Protein AF-A0A1B8S9M1-F1 (afdb_monomer_lite)

Structure (mmCIF, N/CA/C/O backbone):
data_AF-A0A1B8S9M1-F1
#
_entry.id   AF-A0A1B8S9M1-F1
#
loop_
_atom_site.group_PDB
_atom_site.id
_atom_site.type_symbol
_atom_site.label_atom_id
_atom_site.label_alt_id
_atom_site.label_comp_id
_atom_site.label_asym_id
_atom_site.label_entity_id
_atom_site.label_seq_id
_atom_site.pdbx_PDB_ins_code
_atom_site.Cartn_x
_atom_site.Cartn_y
_atom_site.Cartn_z
_atom_site.occupancy
_atom_site.B_iso_or_equiv
_atom_site.auth_seq_id
_atom_site.auth_comp_id
_atom_site.auth_asym_id
_atom_site.auth_atom_id
_atom_site.pdbx_PDB_model_num
ATOM 1 N N . MET A 1 1 ? 28.512 -15.679 -12.829 1.00 41.44 1 MET A N 1
ATOM 2 C CA . MET A 1 1 ? 27.094 -16.073 -12.684 1.00 41.44 1 MET A CA 1
ATOM 3 C C . MET A 1 1 ? 26.343 -14.907 -12.065 1.00 41.44 1 MET A C 1
ATOM 5 O O . MET A 1 1 ? 26.565 -14.657 -10.893 1.00 41.44 1 MET A O 1
ATOM 9 N N . ILE A 1 2 ? 25.512 -14.175 -12.811 1.00 38.97 2 ILE A N 1
ATOM 10 C CA . ILE A 1 2 ? 24.541 -13.243 -12.212 1.00 38.97 2 ILE A CA 1
ATOM 11 C C . ILE A 1 2 ? 23.252 -13.351 -13.029 1.00 38.97 2 ILE A C 1
ATOM 13 O O . ILE A 1 2 ? 23.094 -12.714 -14.062 1.00 38.97 2 ILE A O 1
ATOM 17 N N . ALA A 1 3 ? 22.359 -14.230 -12.589 1.00 41.78 3 ALA A N 1
ATOM 18 C CA . ALA A 1 3 ? 21.015 -14.388 -13.130 1.00 41.78 3 ALA A CA 1
ATOM 19 C C . ALA A 1 3 ? 20.045 -14.461 -11.945 1.00 41.78 3 ALA A C 1
ATOM 21 O O . ALA A 1 3 ? 19.609 -15.540 -11.564 1.00 41.78 3 ALA A O 1
ATOM 22 N N . ALA A 1 4 ? 19.784 -13.320 -11.299 1.00 42.75 4 ALA A N 1
ATOM 23 C CA . ALA A 1 4 ? 18.813 -13.251 -10.200 1.00 42.75 4 ALA A CA 1
ATOM 24 C C . ALA A 1 4 ? 18.051 -11.914 -10.086 1.00 42.75 4 ALA A C 1
ATOM 26 O O . ALA A 1 4 ? 17.276 -11.752 -9.154 1.00 42.75 4 ALA A O 1
ATOM 27 N N . ALA A 1 5 ? 18.215 -10.966 -11.016 1.00 47.09 5 ALA A N 1
ATOM 28 C CA . ALA A 1 5 ? 17.630 -9.621 -10.881 1.00 47.09 5 ALA A CA 1
ATOM 29 C C . ALA A 1 5 ? 16.442 -9.339 -11.820 1.00 47.09 5 ALA A C 1
ATOM 31 O O . ALA A 1 5 ? 16.111 -8.187 -12.062 1.00 47.09 5 ALA A O 1
ATOM 32 N N . ARG A 1 6 ? 15.824 -10.362 -12.426 1.00 46.69 6 ARG A N 1
ATOM 33 C CA . ARG A 1 6 ? 15.019 -10.149 -13.643 1.00 46.69 6 ARG A CA 1
ATOM 34 C C . ARG A 1 6 ? 13.497 -10.237 -13.502 1.00 46.69 6 ARG A C 1
ATOM 36 O O . ARG A 1 6 ? 12.844 -10.280 -14.531 1.00 46.69 6 ARG A O 1
ATOM 43 N N . ASN A 1 7 ? 12.926 -10.287 -12.292 1.00 53.19 7 ASN A N 1
ATOM 44 C CA . ASN A 1 7 ? 11.469 -10.467 -12.131 1.00 53.19 7 ASN A CA 1
ATOM 45 C C . ASN A 1 7 ? 10.880 -9.961 -10.796 1.00 53.19 7 ASN A C 1
ATOM 47 O O . ASN A 1 7 ? 9.944 -10.557 -10.263 1.00 53.19 7 ASN A O 1
ATOM 51 N N . MET A 1 8 ? 11.411 -8.888 -10.212 1.00 61.19 8 MET A N 1
ATOM 52 C CA . MET A 1 8 ? 10.835 -8.334 -8.983 1.00 61.19 8 MET A CA 1
ATOM 53 C C . MET A 1 8 ? 9.867 -7.196 -9.334 1.00 61.19 8 MET A C 1
ATOM 55 O O . MET A 1 8 ? 10.259 -6.056 -9.528 1.00 61.19 8 MET A O 1
ATOM 59 N N . MET A 1 9 ? 8.587 -7.539 -9.497 1.00 71.75 9 MET A N 1
ATOM 60 C CA . MET A 1 9 ? 7.505 -6.565 -9.693 1.00 71.75 9 MET A CA 1
ATOM 61 C C . MET A 1 9 ? 7.184 -5.849 -8.370 1.00 71.75 9 MET A C 1
ATOM 63 O O . MET A 1 9 ? 7.236 -6.501 -7.319 1.00 71.75 9 MET A O 1
ATOM 67 N N . PRO A 1 10 ? 6.785 -4.563 -8.403 1.00 83.00 10 PRO A N 1
ATOM 68 C CA . PRO A 1 10 ? 6.297 -3.867 -7.221 1.00 83.00 10 PRO A CA 1
ATOM 69 C C . PRO A 1 10 ? 5.131 -4.611 -6.575 1.00 83.00 10 PRO A C 1
ATOM 71 O O . PRO A 1 10 ? 4.229 -5.094 -7.264 1.00 83.00 10 PRO A O 1
ATOM 74 N N . LYS A 1 11 ? 5.118 -4.678 -5.246 1.00 84.81 11 LYS A N 1
ATOM 75 C CA . LYS A 1 11 ? 4.008 -5.262 -4.483 1.00 84.81 11 LYS A CA 1
ATOM 76 C C . LYS A 1 11 ? 3.764 -4.467 -3.210 1.00 84.81 11 LYS A C 1
ATOM 78 O O . LYS A 1 11 ? 4.698 -3.993 -2.571 1.00 84.81 11 LYS A O 1
ATOM 83 N N . ALA A 1 12 ? 2.500 -4.377 -2.820 1.00 86.62 12 ALA A N 1
ATOM 84 C CA . ALA A 1 12 ? 2.097 -3.827 -1.539 1.00 86.62 12 ALA A CA 1
ATOM 85 C C . ALA A 1 12 ? 1.435 -4.918 -0.703 1.00 86.62 12 ALA A C 1
ATOM 87 O O . ALA A 1 12 ? 0.609 -5.686 -1.199 1.00 86.62 12 ALA A O 1
ATOM 88 N N . ILE A 1 13 ? 1.798 -4.982 0.572 1.00 87.69 13 ILE A N 1
ATOM 89 C CA . ILE A 1 13 ? 1.260 -5.935 1.536 1.00 87.69 13 ILE A CA 1
ATOM 90 C C . ILE A 1 13 ? 0.569 -5.135 2.632 1.00 87.69 13 ILE A C 1
ATOM 92 O O . ILE A 1 13 ? 1.207 -4.369 3.351 1.00 87.69 13 ILE A O 1
ATOM 96 N N . LEU A 1 14 ? -0.744 -5.330 2.764 1.00 87.94 14 LEU A N 1
ATOM 97 C CA . LEU A 1 14 ? -1.521 -4.781 3.871 1.00 87.94 14 LEU A CA 1
ATOM 98 C C . LEU A 1 14 ? -1.370 -5.697 5.089 1.00 87.94 14 LEU A C 1
ATOM 100 O O . LEU A 1 14 ? -1.784 -6.858 5.057 1.00 87.94 14 LEU A O 1
ATOM 104 N N . GLN A 1 15 ? -0.818 -5.168 6.173 1.00 88.69 15 GLN A N 1
ATOM 105 C CA . GLN A 1 15 ? -0.672 -5.868 7.443 1.00 88.69 15 GLN A CA 1
ATOM 106 C C . GLN A 1 15 ? -1.688 -5.331 8.451 1.00 88.69 15 GLN A C 1
ATOM 108 O O . GLN A 1 15 ? -1.921 -4.129 8.552 1.00 88.69 15 GLN A O 1
ATOM 113 N N . ARG A 1 16 ? -2.337 -6.239 9.186 1.00 89.75 16 ARG A N 1
ATOM 114 C CA . ARG A 1 16 ? -3.300 -5.910 10.245 1.00 89.75 16 ARG A CA 1
ATOM 115 C C . ARG A 1 16 ? -2.672 -6.203 11.599 1.00 89.75 16 ARG A C 1
ATOM 117 O O . ARG A 1 16 ? -2.268 -7.335 11.848 1.00 89.75 16 ARG A O 1
ATOM 124 N N . HIS A 1 17 ? -2.706 -5.224 12.490 1.00 89.38 17 HIS A N 1
ATOM 125 C CA . HIS A 1 17 ? -2.205 -5.322 13.854 1.00 89.38 17 HIS A CA 1
ATOM 126 C C . HIS A 1 17 ? -3.373 -5.179 14.826 1.00 89.38 17 HIS A C 1
ATOM 128 O O . HIS A 1 17 ? -4.098 -4.192 14.778 1.00 89.38 17 HIS A O 1
ATOM 134 N N . ALA A 1 18 ? -3.590 -6.178 15.680 1.00 90.56 18 ALA A N 1
ATOM 135 C CA . ALA A 1 18 ? -4.591 -6.124 16.744 1.00 90.56 18 ALA A CA 1
ATOM 136 C C . ALA A 1 18 ? -3.884 -6.008 18.096 1.00 90.56 18 ALA A C 1
ATOM 138 O O . ALA A 1 18 ? -2.936 -6.749 18.360 1.00 90.56 18 ALA A O 1
ATOM 139 N N . PHE A 1 19 ? -4.350 -5.093 18.939 1.00 88.44 19 PHE A N 1
ATOM 140 C CA . PHE A 1 19 ? -3.734 -4.778 20.224 1.00 88.44 19 PHE A CA 1
ATOM 141 C C . PHE A 1 19 ? -4.605 -5.236 21.396 1.00 88.44 19 PHE A C 1
ATOM 143 O O . PHE A 1 19 ? -5.811 -5.448 21.266 1.00 88.44 19 PHE A O 1
ATOM 150 N N . ALA A 1 20 ? -3.986 -5.376 22.571 1.00 90.12 20 ALA A N 1
ATOM 151 C CA . ALA A 1 20 ? -4.642 -5.880 23.781 1.00 90.12 20 ALA A CA 1
ATOM 152 C C . ALA A 1 20 ? -5.774 -4.971 24.301 1.00 90.12 20 ALA A C 1
ATOM 154 O O . ALA A 1 20 ? -6.683 -5.442 24.974 1.00 90.12 20 ALA A O 1
ATOM 155 N N . ASN A 1 21 ? -5.748 -3.681 23.962 1.00 90.31 21 ASN A N 1
ATOM 156 C CA . ASN A 1 21 ? -6.815 -2.716 24.254 1.00 90.31 21 ASN A CA 1
ATOM 157 C C . ASN A 1 21 ? -8.031 -2.849 23.307 1.00 90.31 21 ASN A C 1
ATOM 159 O O . ASN A 1 21 ? -8.948 -2.035 23.376 1.00 90.31 21 ASN A O 1
ATOM 163 N N . GLY A 1 22 ? -8.017 -3.821 22.388 1.00 86.25 22 GLY A N 1
ATOM 164 C CA . GLY A 1 22 ? -9.049 -4.026 21.375 1.00 86.25 22 GLY A CA 1
ATOM 165 C C . GLY A 1 22 ? -8.929 -3.124 20.142 1.00 86.25 22 GLY A C 1
ATOM 166 O O . GLY A 1 22 ? -9.722 -3.285 19.214 1.00 86.25 22 GLY A O 1
ATOM 167 N N . SER A 1 23 ? -7.954 -2.206 20.082 1.00 85.50 23 SER A N 1
ATOM 168 C CA . SER A 1 23 ? -7.718 -1.400 18.883 1.00 85.50 23 SER A CA 1
ATOM 169 C C . SER A 1 23 ? -7.075 -2.233 17.778 1.00 85.50 23 SER A C 1
ATOM 171 O O . SER A 1 23 ? -6.387 -3.231 18.018 1.00 85.50 23 SER A O 1
ATOM 173 N N . VAL A 1 24 ? -7.320 -1.828 16.535 1.00 88.81 24 VAL A N 1
ATOM 174 C CA . VAL A 1 24 ? -6.786 -2.495 15.350 1.00 88.81 24 VAL A CA 1
ATOM 175 C C . VAL A 1 24 ? -6.219 -1.445 14.409 1.00 88.81 24 VAL A C 1
ATOM 177 O O . VAL A 1 24 ? -6.978 -0.620 13.893 1.00 88.81 24 VAL A O 1
ATOM 180 N N . ASP A 1 25 ? -4.921 -1.542 14.138 1.00 87.25 25 ASP A N 1
ATOM 181 C CA . ASP A 1 25 ? -4.232 -0.723 13.146 1.00 87.25 25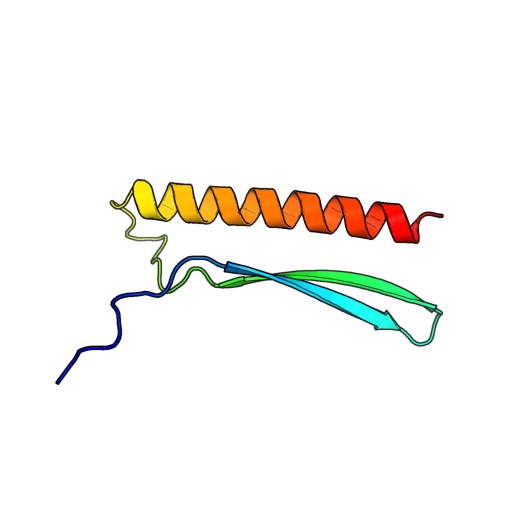 ASP A CA 1
ATOM 182 C C . ASP A 1 25 ? -3.930 -1.520 11.881 1.00 87.25 25 ASP A C 1
ATOM 184 O O . ASP A 1 25 ? -3.892 -2.754 11.861 1.00 87.25 25 ASP A O 1
ATOM 188 N N . TYR A 1 26 ? -3.731 -0.783 10.797 1.00 85.75 26 TYR A N 1
ATOM 189 C CA . TYR A 1 26 ? -3.367 -1.327 9.501 1.00 85.75 26 TYR A CA 1
ATOM 190 C C . TYR A 1 26 ? -2.167 -0.564 8.967 1.00 85.75 26 TYR A C 1
ATOM 192 O O . TYR A 1 26 ? -2.195 0.670 8.956 1.00 85.75 26 TYR A O 1
ATOM 200 N N . ASP A 1 27 ? -1.175 -1.305 8.492 1.00 88.00 27 ASP A N 1
ATOM 201 C CA . ASP A 1 27 ? 0.029 -0.776 7.865 1.00 88.00 27 ASP A CA 1
ATOM 202 C C . ASP A 1 27 ? 0.170 -1.328 6.441 1.00 88.00 27 ASP A C 1
ATOM 204 O O . ASP A 1 27 ? -0.351 -2.402 6.123 1.00 88.00 27 ASP A O 1
ATOM 208 N N . VAL A 1 28 ? 0.834 -0.581 5.568 1.00 87.12 28 VAL A N 1
ATOM 209 C CA . VAL A 1 28 ? 1.090 -0.960 4.179 1.00 87.12 28 VAL A CA 1
ATOM 210 C C . VAL A 1 28 ? 2.592 -0.952 3.960 1.00 87.12 28 VAL A C 1
ATOM 212 O O . VAL A 1 28 ? 3.213 0.106 3.927 1.00 87.12 28 VAL A O 1
ATOM 215 N N . ASN A 1 29 ? 3.161 -2.134 3.742 1.00 86.88 29 ASN A N 1
ATOM 216 C CA . ASN A 1 29 ? 4.553 -2.264 3.338 1.00 86.88 29 ASN A CA 1
ATOM 217 C C . ASN A 1 29 ? 4.630 -2.423 1.816 1.00 86.88 29 ASN A C 1
ATOM 219 O O . ASN A 1 29 ? 3.946 -3.279 1.248 1.00 86.88 29 ASN A O 1
ATOM 223 N N . VAL A 1 30 ? 5.440 -1.593 1.163 1.00 84.38 30 VAL A N 1
ATOM 224 C CA . VAL A 1 30 ? 5.617 -1.598 -0.290 1.00 84.38 30 VAL A CA 1
ATOM 225 C C . VAL A 1 30 ? 7.035 -2.034 -0.601 1.00 84.38 30 VAL A C 1
ATOM 227 O O . VAL A 1 30 ?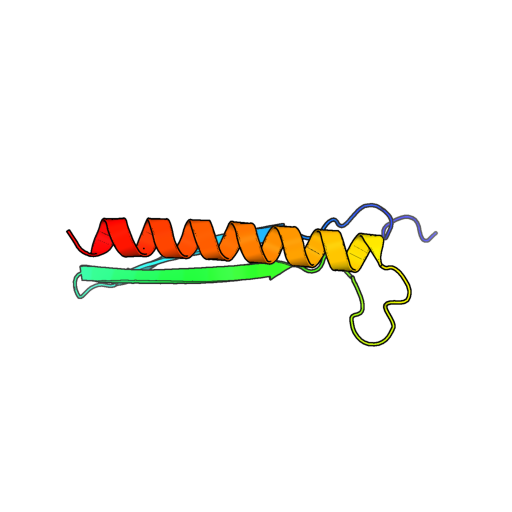 8.002 -1.381 -0.224 1.00 84.38 30 VAL A O 1
ATOM 230 N N . ASP A 1 31 ? 7.141 -3.148 -1.311 1.00 85.81 31 ASP A N 1
ATOM 231 C CA . ASP A 1 31 ? 8.389 -3.612 -1.892 1.00 85.81 31 ASP A CA 1
ATOM 232 C C . ASP A 1 31 ? 8.427 -3.112 -3.335 1.00 85.81 31 ASP A C 1
ATOM 234 O O . ASP A 1 31 ? 7.630 -3.536 -4.178 1.00 85.81 31 ASP A O 1
ATOM 238 N N . CYS A 1 32 ? 9.339 -2.178 -3.602 1.00 77.88 32 CYS A N 1
ATOM 239 C CA . CYS A 1 32 ? 9.531 -1.589 -4.922 1.00 77.88 32 CYS A CA 1
ATOM 240 C C . CYS A 1 32 ? 10.205 -2.553 -5.910 1.00 77.88 32 CYS A C 1
ATOM 242 O O . CYS A 1 32 ? 10.467 -2.159 -7.039 1.00 77.88 32 CYS A O 1
ATOM 244 N N . GLY A 1 33 ? 10.513 -3.794 -5.517 1.00 76.19 33 GLY A N 1
ATOM 245 C CA . GLY A 1 33 ? 11.051 -4.810 -6.417 1.00 76.19 33 GLY A CA 1
ATOM 246 C C . GLY A 1 33 ? 12.439 -4.476 -6.972 1.00 76.19 33 GLY A C 1
ATOM 247 O O . GLY A 1 33 ? 12.802 -4.931 -8.051 1.00 76.19 33 GLY A O 1
ATOM 248 N N . GLY A 1 34 ? 13.215 -3.661 -6.254 1.00 74.06 34 GLY A N 1
ATOM 249 C CA . GLY A 1 34 ? 14.524 -3.192 -6.715 1.00 74.06 34 GLY A CA 1
ATOM 250 C C . GLY A 1 34 ? 14.473 -2.031 -7.713 1.00 74.06 34 GLY A C 1
ATOM 251 O O . GLY A 1 34 ? 15.499 -1.733 -8.317 1.00 74.06 34 GLY A O 1
ATOM 252 N N . ILE A 1 35 ? 13.319 -1.373 -7.884 1.00 73.75 35 ILE A N 1
ATOM 253 C CA . ILE A 1 35 ? 13.239 -0.083 -8.580 1.00 73.75 35 ILE A CA 1
ATOM 254 C C . ILE A 1 35 ? 14.035 0.953 -7.780 1.00 73.75 35 ILE A C 1
ATOM 256 O O . ILE A 1 35 ? 13.682 1.271 -6.642 1.00 73.75 35 ILE A O 1
ATOM 260 N N . ASP A 1 36 ? 15.094 1.476 -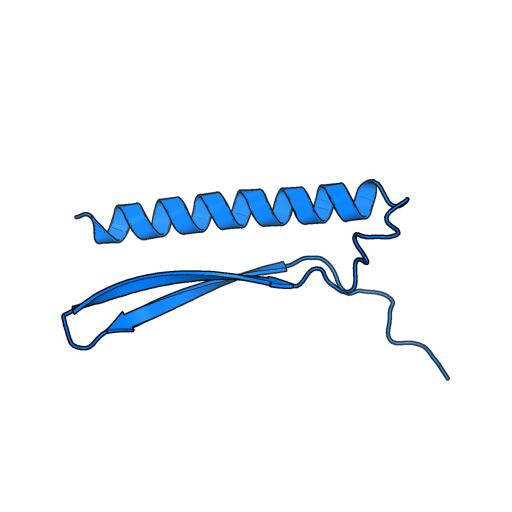8.393 1.00 74.88 3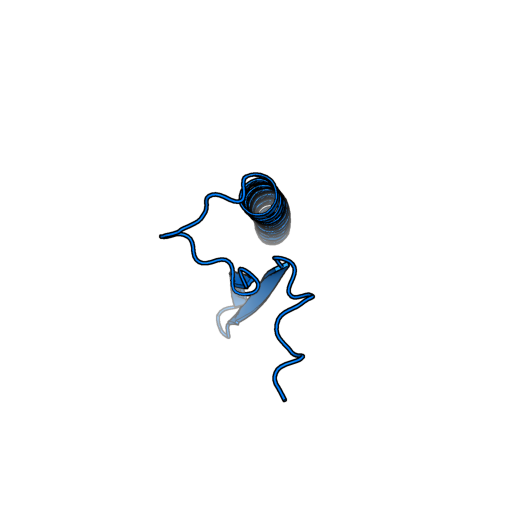6 ASP A N 1
ATOM 261 C CA . ASP A 1 36 ? 15.881 2.582 -7.858 1.00 74.88 36 ASP A CA 1
ATOM 262 C C . ASP A 1 36 ? 15.261 3.915 -8.287 1.00 74.88 36 ASP A C 1
ATOM 264 O O . ASP A 1 36 ? 15.410 4.344 -9.431 1.00 74.88 36 ASP A O 1
ATOM 268 N N . LEU A 1 37 ? 14.539 4.556 -7.366 1.00 68.50 37 LEU A N 1
ATOM 269 C CA . LEU A 1 37 ? 13.791 5.790 -7.618 1.00 68.50 37 LEU A CA 1
ATOM 270 C C . LEU A 1 37 ? 14.683 6.996 -7.946 1.00 68.50 37 LEU A C 1
ATOM 272 O O . LEU A 1 37 ? 14.178 7.954 -8.529 1.00 68.50 37 LEU A O 1
ATOM 276 N N . ASP A 1 38 ? 15.978 6.940 -7.628 1.00 69.44 38 ASP A N 1
ATOM 277 C CA . ASP A 1 38 ? 16.921 8.023 -7.924 1.00 69.44 38 ASP A CA 1
ATOM 278 C C . ASP A 1 38 ? 17.411 7.986 -9.388 1.00 69.44 38 ASP A C 1
ATOM 280 O O . ASP A 1 38 ? 17.900 8.993 -9.901 1.00 69.44 38 ASP A O 1
ATOM 284 N N . PHE A 1 39 ? 17.233 6.853 -10.085 1.00 61.03 39 PHE A N 1
ATOM 285 C CA . PHE A 1 39 ? 17.714 6.610 -11.456 1.00 61.03 39 PHE A CA 1
ATOM 286 C C . PHE A 1 39 ? 16.632 6.038 -12.394 1.00 61.03 39 PHE A C 1
ATOM 288 O O . PHE A 1 39 ? 16.925 5.304 -13.342 1.00 61.03 39 PHE A O 1
ATOM 295 N N . CYS A 1 40 ? 15.359 6.343 -12.139 1.00 61.44 40 CYS A N 1
ATOM 296 C CA . CYS A 1 40 ? 14.255 5.820 -12.943 1.00 61.44 40 CYS A CA 1
ATOM 297 C C . CYS A 1 40 ? 14.054 6.584 -14.261 1.00 61.44 40 CYS A C 1
ATOM 299 O O . CYS A 1 40 ? 13.213 7.474 -14.336 1.00 61.44 40 CYS A O 1
ATOM 301 N N . ASP A 1 41 ? 14.736 6.150 -15.320 1.00 66.75 41 ASP A N 1
ATOM 302 C CA . ASP A 1 41 ? 14.336 6.449 -16.709 1.00 66.75 41 ASP A CA 1
ATOM 303 C C . ASP A 1 41 ? 13.244 5.475 -17.222 1.00 66.75 41 ASP A C 1
ATOM 305 O O . ASP A 1 41 ? 12.739 5.606 -18.338 1.00 66.75 41 ASP A O 1
ATOM 309 N N . ASP A 1 42 ? 12.870 4.467 -16.419 1.00 73.81 42 ASP A N 1
ATOM 310 C CA . ASP A 1 42 ? 11.864 3.459 -16.769 1.00 73.81 42 ASP A CA 1
ATOM 311 C C . ASP A 1 42 ? 10.456 3.873 -16.300 1.00 73.81 42 ASP A C 1
ATOM 313 O O . ASP A 1 42 ? 9.952 3.473 -15.242 1.00 73.81 42 ASP A O 1
ATOM 317 N N . ASP A 1 43 ? 9.799 4.678 -17.137 1.00 78.44 43 ASP A N 1
ATOM 318 C CA . ASP A 1 43 ? 8.414 5.129 -16.958 1.00 78.44 43 ASP A CA 1
ATOM 319 C C . ASP A 1 43 ? 7.420 3.979 -16.716 1.00 78.44 43 ASP A C 1
ATOM 321 O O . ASP A 1 43 ? 6.402 4.160 -16.038 1.00 78.44 43 ASP A O 1
ATOM 325 N N . ALA A 1 44 ? 7.667 2.793 -17.283 1.00 79.50 44 ALA A N 1
ATOM 326 C CA . ALA A 1 44 ? 6.762 1.658 -17.138 1.00 79.50 44 ALA A CA 1
ATOM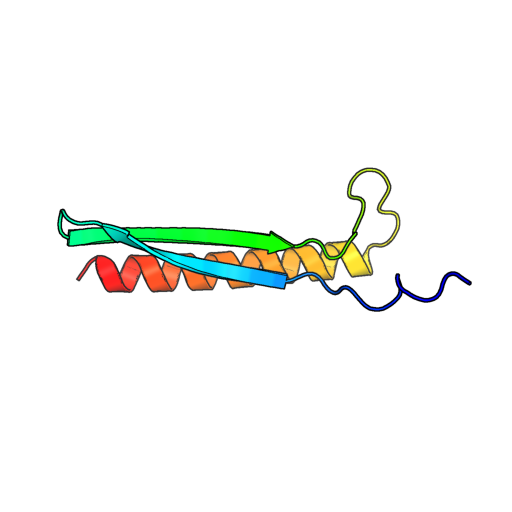 327 C C . ALA A 1 44 ? 6.832 1.077 -15.719 1.00 79.50 44 ALA A C 1
ATOM 329 O O . ALA A 1 44 ? 5.790 0.793 -15.119 1.00 79.50 44 ALA A O 1
ATOM 330 N N . ALA A 1 45 ? 8.038 0.971 -15.157 1.00 77.50 45 ALA A N 1
ATOM 331 C CA . ALA A 1 45 ? 8.254 0.540 -13.780 1.00 77.50 45 ALA A CA 1
ATOM 332 C C . ALA A 1 45 ? 7.654 1.533 -12.767 1.00 77.50 45 ALA A C 1
ATOM 334 O O . ALA A 1 45 ? 6.950 1.123 -11.838 1.00 77.50 45 ALA A O 1
ATOM 335 N N . LEU A 1 46 ? 7.836 2.840 -12.991 1.00 80.88 46 LEU A N 1
ATOM 336 C CA . LEU A 1 46 ? 7.243 3.886 -12.150 1.00 80.88 46 LEU A CA 1
ATOM 337 C C . LEU A 1 46 ? 5.710 3.859 -12.174 1.00 80.88 46 LEU A C 1
ATOM 339 O O . LEU A 1 46 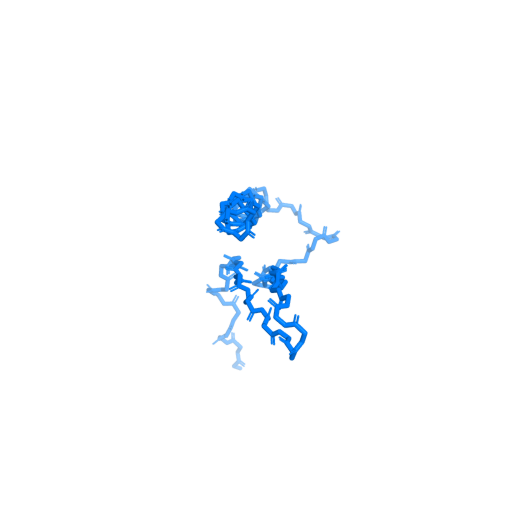? 5.066 3.947 -11.125 1.00 80.88 46 LEU A O 1
ATOM 343 N N . ARG A 1 47 ? 5.096 3.685 -13.353 1.00 84.81 47 ARG A N 1
ATOM 344 C CA . ARG A 1 47 ? 3.633 3.544 -13.461 1.00 84.81 47 ARG A CA 1
ATOM 345 C C . ARG A 1 47 ? 3.123 2.288 -12.765 1.00 84.81 47 ARG A C 1
ATOM 347 O O . ARG A 1 47 ? 2.082 2.348 -12.110 1.00 84.81 47 ARG A O 1
ATOM 354 N N . ALA A 1 48 ? 3.841 1.171 -12.876 1.00 83.69 48 ALA A N 1
ATOM 355 C CA . ALA A 1 48 ? 3.492 -0.059 -12.173 1.00 83.69 48 ALA A CA 1
ATOM 356 C C . ALA A 1 48 ? 3.527 0.140 -10.648 1.00 83.69 48 ALA A C 1
ATOM 358 O O . ALA A 1 48 ? 2.566 -0.213 -9.962 1.00 83.69 48 ALA A O 1
ATOM 359 N N . LEU A 1 49 ? 4.577 0.784 -10.125 1.00 84.19 49 LEU A N 1
ATOM 360 C CA . LEU A 1 49 ? 4.694 1.124 -8.706 1.00 84.19 49 LEU A CA 1
ATOM 361 C C . LEU A 1 49 ? 3.558 2.049 -8.243 1.00 84.19 49 LEU A C 1
ATOM 363 O O . LEU A 1 49 ? 2.913 1.777 -7.229 1.00 84.19 49 LEU A O 1
ATOM 367 N N . GLY A 1 50 ? 3.259 3.100 -9.011 1.00 85.94 50 GLY A N 1
ATOM 368 C CA . GLY A 1 50 ? 2.142 4.004 -8.731 1.00 85.94 50 GLY A CA 1
ATOM 369 C C . GLY A 1 50 ? 0.796 3.275 -8.672 1.00 85.94 50 GLY A C 1
ATOM 370 O O . GLY A 1 50 ? 0.011 3.490 -7.748 1.00 85.94 50 GLY A O 1
ATOM 371 N N . GLY A 1 51 ? 0.545 2.351 -9.603 1.00 88.00 51 GLY A N 1
ATOM 372 C CA . GLY A 1 51 ? -0.666 1.527 -9.606 1.00 88.00 51 GLY A CA 1
ATOM 373 C C . GLY A 1 51 ? -0.796 0.639 -8.365 1.00 88.00 51 GLY A C 1
ATOM 374 O O . GLY A 1 51 ? -1.885 0.524 -7.800 1.00 88.00 51 GLY A O 1
ATOM 375 N N . VAL A 1 52 ? 0.312 0.052 -7.905 1.00 89.31 52 VAL A N 1
ATOM 376 C CA . VAL A 1 52 ? 0.353 -0.752 -6.674 1.00 89.31 52 VAL A CA 1
ATOM 377 C C . VAL A 1 52 ? 0.066 0.103 -5.438 1.00 89.31 52 VAL A C 1
ATOM 379 O O . VAL A 1 52 ? -0.705 -0.315 -4.573 1.00 89.31 52 VAL A O 1
ATOM 382 N N . LEU A 1 53 ? 0.617 1.318 -5.369 1.00 87.81 53 LEU A N 1
ATOM 383 C CA . LEU A 1 53 ? 0.377 2.253 -4.266 1.00 87.81 53 LEU A CA 1
ATOM 384 C C . LEU A 1 53 ? -1.096 2.668 -4.161 1.00 87.81 53 LEU A C 1
ATOM 386 O O . LEU A 1 53 ? -1.656 2.669 -3.064 1.00 87.81 53 LEU A O 1
ATOM 390 N N . VAL A 1 54 ? -1.744 2.967 -5.292 1.00 91.88 54 VAL A N 1
ATOM 391 C CA . VAL A 1 54 ? -3.175 3.316 -5.322 1.00 91.88 54 VAL A CA 1
ATOM 392 C C . VAL A 1 54 ? -4.027 2.154 -4.808 1.00 91.88 54 VAL A C 1
ATOM 394 O O . VAL A 1 54 ? -4.841 2.344 -3.903 1.00 91.88 54 VAL A O 1
ATOM 397 N N . GLN A 1 55 ? -3.790 0.937 -5.308 1.00 89.00 55 GLN A N 1
ATOM 398 C CA . GLN A 1 55 ? -4.523 -0.258 -4.866 1.00 89.00 55 GLN A CA 1
ATOM 399 C C . GLN A 1 55 ? -4.354 -0.515 -3.363 1.00 89.00 55 GLN A C 1
ATOM 401 O O . GLN A 1 55 ? -5.312 -0.875 -2.672 1.00 89.00 55 GLN A O 1
ATOM 406 N N . ALA A 1 56 ? -3.148 -0.299 -2.837 1.00 88.44 56 ALA A N 1
ATOM 407 C CA . ALA A 1 56 ? -2.875 -0.440 -1.415 1.00 88.44 56 ALA A CA 1
ATOM 408 C C . ALA A 1 56 ? -3.615 0.612 -0.573 1.00 88.44 56 ALA A C 1
ATOM 410 O O . ALA A 1 56 ? -4.179 0.281 0.474 1.00 88.44 56 ALA A O 1
ATOM 411 N N . GLY A 1 57 ? -3.667 1.859 -1.051 1.00 88.44 57 GLY A N 1
ATOM 412 C CA . GLY A 1 57 ? -4.429 2.942 -0.430 1.00 88.44 57 GLY A CA 1
ATOM 413 C C . GLY A 1 57 ? -5.925 2.632 -0.348 1.00 88.44 57 GLY A C 1
ATOM 414 O O . GLY A 1 57 ? -6.532 2.777 0.718 1.00 88.44 57 GLY A O 1
ATOM 415 N N . ASP A 1 58 ? -6.509 2.118 -1.432 1.00 91.75 58 ASP A N 1
ATOM 416 C CA . ASP A 1 58 ? -7.918 1.718 -1.472 1.00 91.75 58 ASP A CA 1
ATOM 417 C C . ASP A 1 58 ? -8.218 0.565 -0.506 1.00 91.75 58 ASP A C 1
ATOM 419 O O . ASP A 1 58 ? -9.205 0.605 0.244 1.00 91.75 58 ASP A O 1
ATOM 423 N N . ALA A 1 59 ? -7.341 -0.443 -0.462 1.00 88.12 59 ALA A N 1
ATOM 424 C CA . ALA A 1 59 ? -7.453 -1.566 0.464 1.00 88.12 59 ALA A CA 1
ATOM 425 C C . ALA A 1 59 ? -7.374 -1.106 1.931 1.00 88.12 59 ALA A C 1
ATOM 427 O O . ALA A 1 59 ? -8.189 -1.531 2.761 1.00 88.12 59 ALA A O 1
ATOM 428 N N . LEU A 1 60 ? -6.453 -0.190 2.246 1.00 88.69 60 LEU A N 1
ATOM 429 C CA . LEU A 1 60 ? -6.310 0.409 3.572 1.00 88.69 60 LEU A CA 1
ATOM 430 C C . LEU A 1 60 ? -7.556 1.218 3.966 1.00 88.69 60 LEU A C 1
ATOM 432 O O . LEU A 1 60 ? -8.084 1.058 5.072 1.00 88.69 60 LEU A O 1
ATOM 436 N N . ALA A 1 61 ? -8.076 2.052 3.063 1.00 88.44 61 ALA A N 1
ATOM 437 C CA . ALA A 1 61 ? -9.291 2.831 3.298 1.00 88.44 61 ALA A CA 1
ATOM 438 C C . ALA A 1 61 ? -10.514 1.925 3.529 1.00 88.44 61 ALA A C 1
ATOM 440 O O . ALA A 1 61 ? -11.316 2.164 4.438 1.00 88.44 61 ALA A O 1
ATOM 441 N N . ALA A 1 62 ? -10.650 0.850 2.749 1.00 89.12 62 ALA A N 1
ATOM 442 C CA . ALA A 1 62 ? -11.693 -0.153 2.941 1.00 89.12 62 ALA A CA 1
ATOM 443 C C . ALA A 1 62 ? -11.565 -0.878 4.291 1.00 89.12 62 ALA A C 1
ATOM 445 O O . ALA A 1 62 ? -12.567 -1.058 4.987 1.00 89.12 62 ALA A O 1
ATOM 446 N N . ALA A 1 63 ? -10.348 -1.248 4.698 1.00 86.19 63 ALA A N 1
ATOM 447 C CA . ALA A 1 63 ? -10.087 -1.886 5.985 1.00 86.19 63 ALA A CA 1
ATOM 448 C C . ALA A 1 63 ? -10.439 -0.972 7.171 1.00 86.19 63 ALA A C 1
ATOM 450 O O . ALA A 1 63 ? -11.167 -1.392 8.071 1.00 86.19 63 ALA A O 1
ATOM 451 N N . ARG A 1 64 ? -10.040 0.306 7.125 1.00 85.12 64 ARG A N 1
ATOM 452 C CA . ARG A 1 64 ? -10.387 1.304 8.153 1.00 85.12 64 ARG A CA 1
ATOM 453 C C . ARG A 1 64 ? -11.893 1.522 8.284 1.00 85.12 64 ARG A C 1
ATOM 455 O O . ARG A 1 64 ? -12.390 1.651 9.397 1.00 85.12 64 ARG A O 1
ATOM 462 N N . ARG A 1 65 ? -12.637 1.530 7.172 1.00 87.69 65 ARG A N 1
ATOM 463 C CA . ARG A 1 65 ? -14.108 1.653 7.203 1.00 87.69 65 ARG A CA 1
ATOM 464 C C . ARG A 1 65 ? -14.789 0.480 7.911 1.00 87.69 65 ARG A C 1
ATOM 466 O O . ARG A 1 65 ? -15.798 0.701 8.571 1.00 87.69 65 ARG A O 1
ATOM 473 N N . ARG A 1 66 ? -14.247 -0.740 7.806 1.00 81.75 66 ARG A N 1
ATOM 474 C CA . ARG A 1 66 ? -14.794 -1.926 8.492 1.00 81.75 66 ARG A CA 1
ATOM 475 C C . ARG A 1 66 ? -14.620 -1.877 10.010 1.00 81.75 66 ARG A C 1
ATOM 477 O O . ARG A 1 66 ? -15.500 -2.363 10.700 1.00 81.75 66 ARG A O 1
ATOM 484 N N . ASN A 1 67 ? -13.556 -1.250 10.511 1.00 76.25 67 ASN A N 1
ATOM 485 C CA . ASN A 1 67 ? -13.323 -1.088 11.954 1.00 76.25 67 ASN A CA 1
ATOM 486 C C . ASN A 1 67 ? -14.012 0.137 12.575 1.00 76.25 67 ASN A C 1
ATOM 488 O O . ASN A 1 67 ? -13.921 0.333 13.780 1.00 76.25 67 ASN A O 1
ATOM 492 N N . ARG A 1 68 ? -14.651 0.998 11.772 1.00 69.00 68 ARG A N 1
ATOM 493 C CA . ARG A 1 68 ? -15.423 2.152 12.271 1.00 69.00 68 ARG A CA 1
ATOM 494 C C . ARG A 1 68 ? -16.891 1.822 12.579 1.00 69.00 68 ARG A C 1
ATOM 496 O O . ARG A 1 68 ? -17.638 2.736 12.912 1.00 69.00 68 ARG A O 1
ATOM 503 N N . LYS A 1 69 ? -17.313 0.570 12.404 1.00 54.88 69 LYS A N 1
ATOM 504 C CA . LYS A 1 69 ? -18.658 0.080 12.725 1.00 54.88 69 LYS A CA 1
ATOM 505 C C . LYS A 1 69 ? -18.589 -0.808 13.953 1.00 54.88 69 LYS A C 1
ATOM 507 O O . LYS A 1 69 ? -19.561 -0.754 14.729 1.00 54.88 69 LYS A O 1
#

Sequence (69 aa):
MIAAARNMMPKAILQRHAFANGSVDYDVNVDCGGIDLDFCDDDAALRALGGVLVQAGDALAAARRRNRK

Organism: NCBI:txid354243

pLDDT: mean 78.41, std 14.12, range [38.97, 91.88]

Radius of gyration: 15.95 Å; chains: 1; bounding box: 46×24×41 Å

Foldseek 3Di:
DDDDLPDQAKAKDWDWDADPVRDIDIDIDIDLSPPDPVDPPPPVSVVSNVVNVVVSVVVRVVVVVVVVD

Secondary structure (DSSP, 8-state):
-----S----EEEEEEEE-TTS-EEEEEEEE-TT--TTS---HHHHHHHHHHHHHHHHHHHHHHHHTT-